Protein AF-A0A7S2UL14-F1 (afdb_monomer_lite)

Radius of gyration: 25.07 Å; chains: 1; bounding box: 81×53×45 Å

InterPro domains:
  IPR027417 P-loop containing nucleoside triphosphate hydrolase [G3DSA:3.40.50.300] (1-16)
  IPR027417 P-loop containing nucleoside triphosphate hydrolase [SSF52540] (1-112)
  IPR050168 AAA ATPase domain-containing protein [PTHR23077] (1-114)

Sequence (139 aa):
ALLRAGRLDRHIYVPYPDANGREAILNLYGPHYSIQEQDDDDMDDDMDDDMDDDVSLFHWLAHSEELTGNCSGADLKTLLNEASLLAVRDPHETAIQKYHLQQAAHHIQSMKQKQHHQPSNNHNQRTPFFPYPNHLPCS

Structure (mmCIF, N/CA/C/O backbone):
data_AF-A0A7S2UL14-F1
#
_entry.id   AF-A0A7S2UL14-F1
#
loop_
_atom_site.group_PDB
_atom_site.id
_atom_site.type_symbol
_atom_site.label_atom_id
_atom_site.label_alt_id
_atom_site.label_comp_id
_atom_site.label_asym_id
_atom_site.label_entity_id
_atom_site.label_seq_id
_atom_site.pdbx_PDB_ins_code
_atom_site.Cartn_x
_atom_site.Cartn_y
_atom_site.Cartn_z
_atom_site.occupancy
_atom_site.B_iso_or_equiv
_atom_site.auth_seq_id
_atom_site.auth_comp_id
_atom_site.auth_asym_id
_atom_site.auth_atom_id
_atom_site.pdbx_PDB_model_num
ATOM 1 N N . ALA A 1 1 ? 24.422 -21.439 -16.028 1.00 70.38 1 ALA A N 1
ATOM 2 C CA . ALA A 1 1 ? 23.836 -22.145 -17.194 1.00 70.38 1 ALA A CA 1
ATOM 3 C C . ALA A 1 1 ? 22.411 -21.687 -17.572 1.00 70.38 1 ALA A C 1
ATOM 5 O O . ALA A 1 1 ? 21.889 -22.188 -18.560 1.00 70.38 1 ALA A O 1
ATOM 6 N N . LEU A 1 2 ? 21.780 -20.748 -16.843 1.00 66.31 2 LEU A N 1
ATOM 7 C CA . LEU A 1 2 ? 20.409 -20.280 -17.123 1.00 66.31 2 LEU A CA 1
ATOM 8 C C . LEU A 1 2 ? 20.334 -19.177 -18.198 1.00 66.31 2 LEU A C 1
ATOM 10 O O . LEU A 1 2 ? 19.408 -19.178 -18.996 1.00 66.31 2 LEU A O 1
ATOM 14 N N . LEU A 1 3 ? 21.350 -18.310 -18.277 1.00 71.75 3 LEU A N 1
ATOM 15 C CA . LEU A 1 3 ? 21.436 -17.179 -19.219 1.00 71.75 3 LEU A CA 1
ATOM 16 C C . LEU A 1 3 ? 22.039 -17.534 -20.591 1.00 71.75 3 LEU A C 1
ATOM 18 O O . LEU A 1 3 ? 22.529 -16.670 -21.311 1.00 71.75 3 LEU A O 1
ATOM 22 N N . ARG A 1 4 ? 22.092 -18.822 -20.944 1.00 77.88 4 ARG A N 1
ATOM 23 C CA . ARG A 1 4 ? 22.539 -19.229 -22.282 1.00 77.88 4 ARG A CA 1
ATOM 24 C C . ARG A 1 4 ? 21.375 -19.038 -23.257 1.00 77.88 4 ARG A C 1
ATOM 26 O O . ARG A 1 4 ? 20.234 -19.322 -22.894 1.00 77.88 4 ARG A O 1
ATOM 33 N N . ALA A 1 5 ? 21.681 -18.613 -24.483 1.00 70.19 5 ALA A N 1
ATOM 34 C CA . ALA A 1 5 ? 20.703 -18.495 -25.561 1.00 70.19 5 ALA A CA 1
ATOM 35 C C . ALA A 1 5 ? 19.830 -19.764 -25.658 1.00 70.19 5 ALA A C 1
ATOM 37 O O . ALA A 1 5 ? 20.359 -20.882 -25.655 1.00 70.19 5 ALA A O 1
ATOM 38 N N . GLY A 1 6 ? 18.504 -19.583 -25.686 1.00 78.38 6 GLY A N 1
ATOM 39 C CA . GLY A 1 6 ? 17.512 -20.663 -25.775 1.00 78.38 6 GLY A CA 1
ATOM 40 C C . GLY A 1 6 ? 16.840 -21.112 -24.465 1.00 78.38 6 GLY A C 1
ATOM 41 O O . GLY A 1 6 ? 16.081 -22.076 -24.506 1.00 78.38 6 GLY A O 1
ATOM 42 N N . ARG A 1 7 ? 17.090 -20.469 -23.308 1.00 80.69 7 ARG A N 1
ATOM 43 C CA . ARG A 1 7 ? 16.382 -20.776 -22.036 1.00 80.69 7 ARG A CA 1
ATOM 44 C C . ARG A 1 7 ? 15.723 -19.563 -21.373 1.00 80.69 7 ARG A C 1
ATOM 46 O O . ARG A 1 7 ? 14.530 -19.603 -21.108 1.00 80.69 7 ARG A O 1
ATOM 53 N N . LEU A 1 8 ? 16.478 -18.495 -21.118 1.00 76.00 8 LEU A N 1
ATOM 54 C CA . LEU A 1 8 ? 15.965 -17.211 -20.622 1.00 76.00 8 LEU A CA 1
ATOM 55 C C . LEU A 1 8 ? 16.318 -16.138 -21.650 1.00 76.00 8 LEU A C 1
ATOM 57 O O . LEU A 1 8 ? 17.365 -15.508 -21.572 1.00 76.00 8 LEU A O 1
ATOM 61 N N . ASP A 1 9 ? 15.478 -16.024 -22.675 1.00 76.94 9 ASP A N 1
ATOM 62 C CA . ASP A 1 9 ? 15.754 -15.206 -23.863 1.00 76.94 9 ASP A CA 1
ATOM 63 C C . ASP A 1 9 ? 15.429 -13.714 -23.661 1.00 76.94 9 ASP A C 1
ATOM 65 O O . ASP A 1 9 ? 15.972 -12.852 -24.344 1.00 76.94 9 ASP A O 1
ATOM 69 N N . ARG A 1 10 ? 14.558 -13.383 -22.695 1.00 83.88 10 ARG A N 1
ATOM 70 C CA . ARG A 1 10 ? 14.150 -12.002 -22.401 1.00 83.88 10 ARG A CA 1
ATOM 71 C C . ARG A 1 10 ? 14.381 -11.661 -20.939 1.00 83.88 10 ARG A C 1
ATOM 73 O O . ARG A 1 10 ? 13.927 -12.374 -20.048 1.00 83.88 10 ARG A O 1
ATOM 80 N N . HIS A 1 11 ? 15.032 -10.527 -20.712 1.00 82.00 11 HIS A N 1
ATOM 81 C CA . HIS A 1 11 ? 15.116 -9.895 -19.403 1.00 82.00 11 HIS A CA 1
ATOM 82 C C . HIS A 1 11 ? 14.164 -8.708 -19.380 1.00 82.00 11 HIS A C 1
ATOM 84 O O . HIS A 1 11 ? 14.342 -7.754 -20.133 1.00 82.00 11 HIS A O 1
ATOM 90 N N . ILE A 1 12 ? 13.146 -8.788 -18.529 1.00 89.00 12 ILE A N 1
ATOM 91 C CA . ILE A 1 12 ? 12.209 -7.694 -18.290 1.00 89.00 12 ILE A CA 1
ATOM 92 C C . ILE A 1 12 ? 12.432 -7.251 -16.851 1.00 89.00 12 ILE A C 1
ATOM 94 O O . ILE A 1 12 ? 12.218 -8.024 -15.919 1.00 89.00 12 ILE A O 1
ATOM 98 N N . TYR A 1 13 ? 12.921 -6.026 -16.687 1.00 91.44 13 TYR A N 1
ATOM 99 C CA . TYR A 1 13 ? 13.054 -5.402 -15.380 1.00 91.44 13 TYR A CA 1
ATOM 100 C C . TYR A 1 13 ? 11.736 -4.725 -15.007 1.00 91.44 13 TYR A C 1
ATOM 102 O O . TYR A 1 13 ? 11.161 -4.005 -15.822 1.00 91.44 13 TYR A O 1
ATOM 110 N N . VAL A 1 14 ? 11.275 -4.956 -13.780 1.00 91.50 14 VAL A N 1
ATOM 111 C CA . VAL A 1 14 ? 10.092 -4.302 -13.216 1.00 91.50 14 VAL A CA 1
ATOM 112 C C . VAL A 1 14 ? 10.572 -3.427 -12.055 1.00 91.50 14 VAL A C 1
ATOM 114 O O . VAL A 1 14 ? 11.070 -3.979 -11.070 1.00 91.50 14 VAL A O 1
ATOM 117 N N . PRO A 1 15 ? 10.504 -2.089 -12.180 1.00 92.19 15 PRO A N 1
ATOM 118 C CA . PRO A 1 15 ? 10.903 -1.183 -11.109 1.00 92.19 15 PRO A CA 1
ATOM 119 C C . PRO A 1 15 ? 9.884 -1.188 -9.960 1.00 92.19 15 PRO A C 1
ATOM 121 O O . PRO A 1 15 ? 8.807 -1.780 -10.054 1.00 92.19 15 PRO A O 1
ATOM 124 N N . TYR A 1 16 ? 10.224 -0.495 -8.873 1.00 92.88 16 TYR A N 1
ATOM 125 C CA . TYR A 1 16 ? 9.238 -0.125 -7.859 1.00 92.88 16 TYR A CA 1
ATOM 126 C C . TYR A 1 16 ? 8.152 0.779 -8.465 1.00 92.88 16 TYR A C 1
ATOM 128 O O . TYR A 1 16 ? 8.447 1.532 -9.396 1.00 92.88 16 TYR A O 1
ATOM 136 N N . PRO A 1 17 ? 6.910 0.703 -7.957 1.00 94.19 17 PRO A N 1
ATOM 137 C CA . PRO A 1 17 ? 5.824 1.542 -8.441 1.00 94.19 17 PRO A CA 1
ATOM 138 C C . PRO A 1 17 ? 6.068 3.023 -8.113 1.00 94.19 17 PRO A C 1
ATOM 140 O O . PRO A 1 17 ? 6.509 3.372 -7.014 1.00 94.19 17 PRO A O 1
ATOM 143 N N . ASP A 1 18 ? 5.737 3.886 -9.068 1.00 94.31 18 ASP A N 1
ATOM 144 C CA . ASP A 1 18 ? 5.594 5.332 -8.882 1.00 94.31 18 ASP A CA 1
ATOM 145 C C . ASP A 1 18 ? 4.333 5.662 -8.060 1.00 94.31 18 ASP A C 1
ATOM 147 O O . ASP A 1 18 ? 3.568 4.765 -7.713 1.00 94.31 18 ASP A O 1
ATOM 151 N N . ALA A 1 19 ? 4.107 6.936 -7.714 1.00 92.69 19 ALA A N 1
ATOM 152 C CA . ALA A 1 19 ? 2.936 7.341 -6.924 1.00 92.69 19 ALA A CA 1
ATOM 153 C C . ALA A 1 19 ? 1.618 6.869 -7.568 1.00 92.69 19 ALA A C 1
ATOM 155 O O . ALA A 1 19 ? 0.830 6.182 -6.923 1.00 92.69 19 ALA A O 1
ATOM 156 N N . ASN A 1 20 ? 1.453 7.103 -8.872 1.00 92.25 20 ASN A N 1
ATOM 157 C CA . ASN A 1 20 ? 0.275 6.665 -9.626 1.00 92.25 20 ASN A CA 1
ATOM 158 C C . ASN A 1 20 ? 0.146 5.134 -9.673 1.00 92.25 20 ASN A C 1
ATOM 160 O O . ASN A 1 20 ? -0.950 4.587 -9.565 1.00 92.25 20 ASN A O 1
ATOM 164 N N . GLY A 1 21 ? 1.258 4.411 -9.806 1.00 93.50 21 GLY A N 1
ATOM 165 C CA . GLY A 1 21 ? 1.285 2.954 -9.764 1.00 93.50 21 GLY A CA 1
ATOM 166 C C . GLY A 1 21 ? 0.927 2.407 -8.386 1.00 93.50 21 GLY A C 1
ATOM 167 O O . GLY A 1 21 ? 0.228 1.398 -8.299 1.00 93.50 21 GLY A O 1
ATOM 168 N N . ARG A 1 22 ? 1.349 3.073 -7.304 1.00 94.88 22 ARG A N 1
ATOM 169 C CA . ARG A 1 22 ? 0.927 2.730 -5.938 1.00 94.88 22 ARG A CA 1
ATOM 1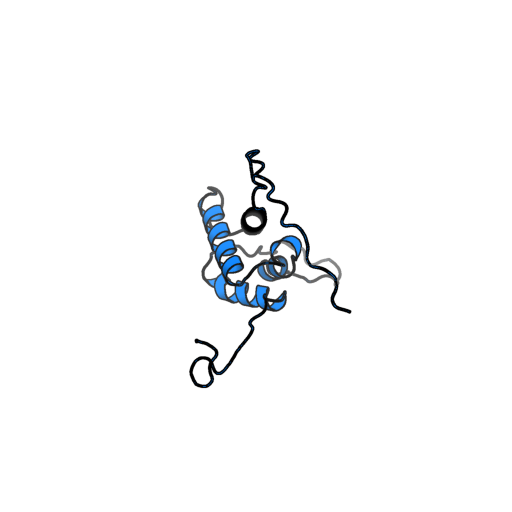70 C C . ARG A 1 22 ? -0.572 2.941 -5.772 1.00 94.88 22 ARG A C 1
ATOM 172 O O . ARG A 1 22 ? -1.235 2.041 -5.265 1.00 94.88 22 ARG A O 1
ATOM 179 N N . GLU A 1 23 ? -1.101 4.061 -6.253 1.00 92.88 23 GLU A N 1
ATOM 180 C CA . GLU A 1 23 ? -2.537 4.352 -6.235 1.00 92.88 23 GLU A CA 1
ATOM 181 C C . GLU A 1 23 ? -3.332 3.292 -7.008 1.00 92.88 23 GLU A C 1
ATOM 183 O O . GLU A 1 23 ? -4.267 2.705 -6.471 1.00 92.88 23 GLU A O 1
ATOM 188 N N . ALA A 1 24 ? -2.905 2.943 -8.224 1.00 92.44 24 ALA A N 1
ATOM 189 C CA . ALA A 1 24 ? -3.548 1.902 -9.025 1.00 92.44 24 ALA A CA 1
ATOM 190 C C . ALA A 1 24 ? -3.544 0.530 -8.326 1.00 92.44 24 ALA A C 1
ATOM 192 O O . ALA A 1 24 ? -4.521 -0.217 -8.404 1.00 92.44 24 ALA A O 1
ATOM 193 N N . ILE A 1 25 ? -2.459 0.190 -7.620 1.00 92.81 25 ILE A N 1
ATOM 194 C CA . ILE A 1 25 ? -2.375 -1.042 -6.826 1.00 92.81 25 ILE A CA 1
ATOM 195 C C . ILE A 1 25 ? -3.332 -0.987 -5.629 1.00 92.81 25 ILE A C 1
ATOM 197 O O . ILE A 1 25 ? -4.001 -1.980 -5.343 1.00 92.81 25 ILE A O 1
ATOM 201 N N . LEU A 1 26 ? -3.407 0.147 -4.932 1.00 91.75 26 LEU A N 1
ATOM 202 C CA . LEU A 1 26 ? -4.317 0.330 -3.803 1.00 91.75 26 LEU A CA 1
ATOM 203 C C . LEU A 1 26 ? -5.777 0.256 -4.259 1.00 91.75 26 LEU A C 1
ATOM 205 O O . LEU A 1 26 ? -6.530 -0.519 -3.682 1.00 91.75 26 LEU A O 1
ATOM 209 N N . ASN A 1 27 ? -6.139 0.924 -5.354 1.00 90.94 27 ASN A N 1
ATOM 210 C CA . ASN A 1 27 ? -7.475 0.864 -5.956 1.00 90.94 27 ASN A CA 1
ATOM 211 C C . ASN A 1 27 ? -7.846 -0.548 -6.435 1.00 90.94 27 ASN A C 1
ATOM 213 O O . ASN A 1 27 ? -9.007 -0.941 -6.364 1.00 90.94 27 ASN A O 1
ATOM 217 N N . LEU A 1 28 ? -6.873 -1.347 -6.886 1.00 91.94 28 LEU A N 1
ATOM 218 C CA . LEU A 1 28 ? -7.104 -2.749 -7.246 1.00 91.94 28 LEU A CA 1
ATOM 219 C C . LEU A 1 28 ? -7.453 -3.614 -6.025 1.00 91.94 28 LEU A C 1
ATOM 221 O O . LEU A 1 28 ? -8.280 -4.520 -6.128 1.00 91.94 28 LEU A O 1
ATOM 225 N N . TYR A 1 29 ? -6.802 -3.376 -4.884 1.00 90.00 29 TYR A N 1
ATOM 226 C CA . TYR A 1 29 ? -7.015 -4.163 -3.666 1.00 90.00 29 TYR A CA 1
ATOM 227 C C . TYR A 1 29 ? -8.110 -3.604 -2.754 1.00 90.00 29 TYR A C 1
ATOM 229 O O . TYR A 1 29 ? -8.687 -4.370 -1.986 1.00 90.00 29 TYR A O 1
ATOM 237 N N . GLY A 1 30 ? -8.402 -2.309 -2.843 1.00 85.56 30 GLY A N 1
ATOM 238 C CA . GLY A 1 30 ? -9.347 -1.583 -2.001 1.00 85.56 30 GLY A CA 1
ATOM 239 C C . GLY A 1 30 ? -10.730 -2.222 -1.883 1.00 85.56 30 GLY A C 1
ATOM 240 O O . GLY A 1 30 ? -11.180 -2.400 -0.754 1.00 85.56 30 GLY A O 1
ATOM 241 N N . PRO A 1 31 ? -11.359 -2.696 -2.980 1.00 87.12 31 PRO A N 1
ATOM 242 C CA . PRO A 1 31 ? -12.679 -3.330 -2.934 1.00 87.12 31 PRO A CA 1
ATOM 243 C C . PRO A 1 31 ? -12.780 -4.583 -2.051 1.00 87.12 31 PRO A C 1
ATOM 245 O O . PRO A 1 31 ? -13.882 -5.042 -1.761 1.00 87.12 31 PRO A O 1
ATOM 248 N N . HIS A 1 32 ? -11.654 -5.176 -1.639 1.00 85.56 32 HIS A N 1
ATOM 249 C CA . HIS A 1 32 ? -11.650 -6.316 -0.720 1.00 85.56 32 HIS A CA 1
ATOM 250 C C . HIS A 1 32 ? -11.817 -5.926 0.754 1.00 85.56 32 HIS A C 1
ATOM 252 O O . HIS A 1 32 ? -11.985 -6.819 1.587 1.00 85.56 32 HIS A O 1
ATOM 258 N N . TYR A 1 33 ? -11.764 -4.636 1.084 1.00 86.19 33 TYR A N 1
ATOM 259 C CA . TYR A 1 33 ? -11.774 -4.145 2.456 1.00 86.19 33 TYR A CA 1
ATOM 260 C C . TYR A 1 33 ? -12.946 -3.189 2.692 1.00 86.19 33 TYR A C 1
ATOM 262 O O . TYR A 1 33 ? -13.315 -2.416 1.813 1.00 86.19 33 TYR A O 1
ATOM 270 N N . SER A 1 34 ? -13.522 -3.223 3.896 1.00 82.19 34 SER A N 1
ATOM 271 C CA . SER A 1 34 ? -14.489 -2.222 4.349 1.00 82.19 34 SER A CA 1
ATOM 272 C C . SER A 1 34 ? -13.737 -0.960 4.757 1.00 82.19 34 SER A C 1
ATOM 274 O O . SER A 1 34 ? -13.173 -0.905 5.845 1.00 82.19 34 SER A O 1
ATOM 276 N N 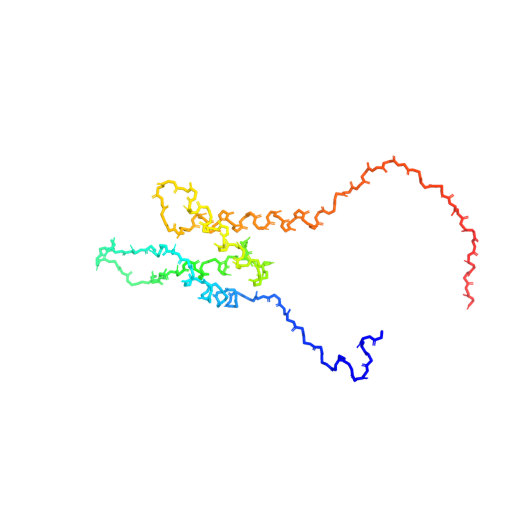. ILE A 1 35 ? -13.679 0.038 3.881 1.00 81.31 35 ILE A N 1
ATOM 277 C CA . ILE A 1 35 ? -13.039 1.330 4.155 1.00 81.31 35 ILE A CA 1
ATOM 278 C C . ILE A 1 35 ? -14.145 2.354 4.370 1.00 81.31 35 ILE A C 1
ATOM 280 O O . ILE A 1 35 ? -15.103 2.387 3.602 1.00 81.31 35 ILE A O 1
ATOM 284 N N . GLN A 1 36 ? -14.034 3.135 5.442 1.00 76.00 36 GLN A N 1
ATOM 285 C CA . GLN A 1 36 ? -14.892 4.296 5.638 1.00 76.00 36 GLN A CA 1
ATOM 286 C C . GLN A 1 36 ? -14.268 5.444 4.852 1.00 76.00 36 GLN A C 1
ATOM 288 O O . GLN A 1 36 ? -13.226 5.973 5.238 1.00 76.00 36 GLN A O 1
ATOM 293 N N . GLU A 1 37 ? -14.869 5.757 3.707 1.00 68.06 37 GLU A N 1
ATOM 294 C CA . GLU A 1 37 ? -14.669 7.059 3.084 1.00 68.06 37 GLU A CA 1
ATOM 295 C C . GLU A 1 37 ? -15.347 8.072 4.007 1.00 68.06 37 GLU A C 1
ATOM 297 O O . GLU A 1 37 ? -16.407 7.806 4.576 1.00 68.06 37 GLU A O 1
ATOM 302 N N . GLN A 1 38 ? -14.624 9.139 4.320 1.00 60.75 38 GLN A N 1
ATOM 303 C CA . GLN A 1 38 ? -15.104 10.151 5.237 1.00 60.75 38 GLN A CA 1
ATOM 304 C C . GLN A 1 38 ? -16.157 10.933 4.450 1.00 60.75 38 GLN A C 1
ATOM 306 O O . GLN A 1 38 ? -15.798 11.728 3.595 1.00 60.75 38 GLN A O 1
ATOM 311 N N . ASP A 1 39 ? -17.434 10.586 4.634 1.00 53.41 39 ASP A N 1
ATOM 312 C CA . ASP A 1 39 ? -18.548 11.293 4.006 1.00 53.41 39 ASP A CA 1
ATOM 313 C C . ASP A 1 39 ? -18.559 12.717 4.586 1.00 53.41 39 ASP A C 1
ATOM 315 O O . ASP A 1 39 ? -18.981 12.929 5.726 1.00 53.41 39 ASP A O 1
ATOM 319 N N . ASP A 1 40 ? -18.042 13.686 3.830 1.00 54.44 40 ASP A N 1
ATOM 320 C CA . ASP A 1 40 ? -18.037 15.114 4.167 1.00 54.44 40 ASP A CA 1
ATOM 321 C C . ASP A 1 40 ? -19.448 15.731 3.986 1.00 54.44 40 ASP A C 1
ATOM 323 O O . ASP A 1 40 ? -19.619 16.818 3.442 1.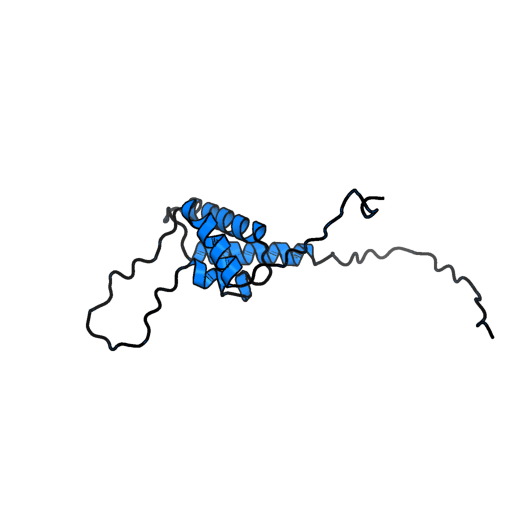00 54.44 40 ASP A O 1
ATOM 327 N N . ASP A 1 41 ? -20.487 15.036 4.467 1.00 53.75 41 ASP A N 1
ATOM 328 C CA . ASP A 1 41 ? -21.910 15.405 4.345 1.00 53.75 41 ASP A CA 1
ATOM 329 C C . ASP A 1 41 ? -22.328 16.600 5.246 1.00 53.75 41 ASP A C 1
ATOM 331 O O . ASP A 1 41 ? -23.508 16.948 5.304 1.00 53.75 41 ASP A O 1
ATOM 335 N N . ASP A 1 42 ? -21.384 17.259 5.931 1.00 56.16 42 ASP A N 1
ATOM 336 C CA . ASP A 1 42 ? -21.624 18.379 6.861 1.00 56.16 42 ASP A CA 1
ATOM 337 C C . ASP A 1 42 ? -20.920 19.688 6.417 1.00 56.16 42 ASP A C 1
ATOM 339 O O . ASP A 1 42 ? -20.301 20.375 7.236 1.00 56.16 42 ASP A O 1
ATOM 343 N N . MET A 1 43 ? -20.987 20.061 5.133 1.00 56.66 43 MET A N 1
ATOM 344 C CA . MET A 1 43 ? -20.495 21.369 4.662 1.00 56.66 43 MET A CA 1
ATOM 345 C C . MET A 1 43 ? -21.652 22.310 4.290 1.00 56.66 43 MET A C 1
ATOM 347 O O . MET A 1 43 ? -22.420 22.054 3.367 1.00 56.66 43 MET A O 1
ATOM 351 N N . ASP A 1 44 ? -21.771 23.410 5.041 1.00 57.28 44 ASP A N 1
ATOM 352 C CA . ASP A 1 44 ? -22.690 24.525 4.791 1.00 57.28 44 ASP A CA 1
ATOM 353 C C . ASP A 1 44 ? -22.379 25.213 3.434 1.00 57.28 44 ASP A C 1
ATOM 355 O O . ASP A 1 44 ? -21.243 25.609 3.181 1.00 57.28 44 ASP A O 1
ATOM 359 N N . ASP A 1 45 ? -23.410 25.408 2.601 1.00 58.84 45 ASP A N 1
ATOM 360 C CA . ASP A 1 45 ? -23.421 25.889 1.194 1.00 58.84 45 ASP A CA 1
ATOM 361 C C . ASP A 1 45 ? -22.846 27.314 0.906 1.00 58.84 45 ASP A C 1
ATOM 363 O O . ASP A 1 45 ? -23.038 27.839 -0.191 1.00 58.84 45 ASP A O 1
ATOM 367 N N . ASP A 1 46 ? -22.145 27.979 1.836 1.00 62.72 46 ASP A N 1
ATOM 368 C CA . ASP A 1 46 ? -21.837 29.427 1.749 1.00 62.72 46 ASP A CA 1
ATOM 369 C C . ASP A 1 46 ? -20.337 29.797 1.925 1.00 62.72 46 ASP A C 1
ATOM 371 O O . ASP A 1 46 ? -20.007 30.732 2.664 1.00 62.72 46 ASP A O 1
ATOM 375 N N . MET A 1 47 ? -19.397 29.112 1.258 1.00 62.22 47 MET A N 1
ATOM 376 C CA . MET A 1 47 ? -17.979 29.532 1.209 1.00 62.22 47 MET A CA 1
ATOM 377 C C . MET A 1 47 ? -17.376 29.428 -0.199 1.00 62.22 47 MET A C 1
ATOM 379 O O . MET A 1 47 ? -17.589 28.459 -0.917 1.00 62.22 47 MET A O 1
ATOM 383 N N . ASP A 1 48 ? -16.629 30.468 -0.569 1.00 56.84 48 ASP A N 1
ATOM 384 C CA . ASP A 1 48 ? -16.051 30.714 -1.889 1.00 56.84 48 ASP A CA 1
ATOM 385 C C . ASP A 1 48 ? -15.159 29.565 -2.426 1.00 56.84 48 ASP A C 1
ATOM 387 O O . ASP A 1 48 ? -14.248 29.081 -1.755 1.00 56.84 48 ASP A O 1
ATOM 391 N N . ASP A 1 49 ? -15.442 29.211 -3.681 1.00 62.72 49 ASP A N 1
ATOM 392 C CA . ASP A 1 49 ? -14.690 28.451 -4.694 1.00 62.72 49 ASP A CA 1
ATOM 393 C C . ASP A 1 49 ? -13.159 28.670 -4.601 1.00 62.72 49 ASP A C 1
ATOM 395 O O . ASP A 1 49 ? -12.720 29.790 -4.861 1.00 62.72 49 ASP A O 1
ATOM 399 N N . ASP A 1 50 ? -12.368 27.653 -4.189 1.00 62.06 50 ASP A N 1
ATOM 400 C CA . ASP A 1 50 ? -10.952 27.443 -4.611 1.00 62.06 50 ASP A CA 1
ATOM 401 C C . ASP A 1 50 ? -10.151 26.315 -3.889 1.00 62.06 50 ASP A C 1
ATOM 403 O O . ASP A 1 50 ? -8.926 26.281 -4.015 1.00 62.06 50 ASP A O 1
ATOM 407 N N . MET A 1 51 ? -10.754 25.348 -3.179 1.00 53.16 51 MET A N 1
ATOM 408 C CA . MET A 1 51 ? -10.089 24.050 -2.905 1.00 53.16 51 MET A CA 1
ATOM 409 C C . MET A 1 51 ? -11.107 22.918 -2.719 1.00 53.16 51 MET A C 1
ATOM 411 O O . MET A 1 51 ? -11.353 22.464 -1.604 1.00 53.16 51 MET A O 1
ATOM 415 N N . ASP A 1 52 ? -11.655 22.443 -3.836 1.00 59.00 52 ASP A N 1
ATOM 416 C CA . ASP A 1 52 ? -12.044 21.038 -3.948 1.00 59.00 52 ASP A CA 1
ATOM 417 C C . ASP A 1 52 ? -10.771 20.210 -3.805 1.00 59.00 52 ASP A C 1
ATOM 419 O O . ASP A 1 52 ? -9.846 20.391 -4.593 1.00 59.00 52 ASP A O 1
ATOM 423 N N . ASP A 1 53 ? -10.712 19.315 -2.830 1.00 51.69 53 ASP A N 1
ATOM 424 C CA . ASP A 1 53 ? -9.969 18.074 -2.999 1.00 51.69 53 ASP A CA 1
ATOM 425 C C . ASP A 1 53 ? -10.427 17.114 -1.898 1.00 51.69 53 ASP A C 1
ATOM 427 O O . ASP A 1 53 ? -9.771 16.928 -0.868 1.00 51.69 53 ASP A O 1
ATOM 431 N N . ASP A 1 54 ? -11.568 16.472 -2.151 1.00 53.31 54 ASP A N 1
ATOM 432 C CA . ASP A 1 54 ? -11.918 15.177 -1.571 1.00 53.31 54 ASP A CA 1
ATOM 433 C C . ASP A 1 54 ? -10.825 14.176 -1.976 1.00 53.31 54 ASP A C 1
ATOM 435 O O . ASP A 1 54 ? -10.933 13.395 -2.930 1.00 53.31 54 ASP A O 1
ATOM 439 N N . VAL A 1 55 ? -9.678 14.249 -1.299 1.00 61.78 55 VAL A N 1
ATOM 440 C CA . VAL A 1 55 ? -8.539 13.393 -1.591 1.00 61.78 55 VAL A CA 1
ATOM 441 C C . VAL A 1 55 ? -8.869 12.006 -1.071 1.00 61.78 55 VAL A C 1
ATOM 443 O O . VAL A 1 55 ? -8.753 11.733 0.127 1.00 61.78 55 VAL A O 1
ATOM 446 N N . SER A 1 56 ? -9.205 11.101 -1.991 1.00 79.12 56 SER A N 1
ATOM 447 C CA . SER A 1 56 ? -9.347 9.674 -1.696 1.00 79.12 56 SER A CA 1
ATOM 448 C C . SER A 1 56 ? -8.200 9.188 -0.797 1.00 79.12 56 SER A C 1
ATOM 450 O O . SER A 1 56 ? -7.021 9.465 -1.049 1.00 79.12 56 SER A O 1
ATOM 452 N N . LEU A 1 57 ? -8.523 8.417 0.248 1.00 83.62 57 LEU A N 1
ATOM 453 C CA . LEU A 1 57 ? -7.542 7.884 1.206 1.00 83.62 57 LEU A CA 1
ATOM 454 C C . LEU A 1 57 ? -6.373 7.164 0.512 1.00 83.62 57 LEU A C 1
ATOM 456 O O . LEU A 1 57 ? -5.231 7.219 0.979 1.00 83.62 57 LEU A O 1
ATOM 460 N N . PHE A 1 58 ? -6.640 6.513 -0.623 1.00 88.06 58 PHE A N 1
ATOM 461 C CA . PHE A 1 58 ? -5.616 5.850 -1.425 1.00 88.06 58 PHE A CA 1
ATOM 462 C C . PHE A 1 58 ? -4.709 6.816 -2.169 1.00 88.06 58 PHE A C 1
ATOM 464 O O . PHE A 1 58 ? -3.505 6.564 -2.230 1.00 88.06 58 PHE A O 1
ATOM 471 N N . HIS A 1 59 ? -5.248 7.926 -2.671 1.00 88.38 59 HIS A N 1
ATOM 472 C CA . HIS A 1 59 ? -4.449 8.981 -3.278 1.00 88.38 59 HIS A CA 1
ATOM 473 C C . HIS A 1 59 ? -3.489 9.581 -2.243 1.00 88.38 59 HIS A C 1
ATOM 475 O O . HIS A 1 59 ? -2.281 9.637 -2.488 1.00 88.38 59 HIS A O 1
ATOM 481 N N . TRP A 1 60 ? -3.986 9.915 -1.046 1.00 89.56 60 TRP A N 1
ATOM 482 C CA . TRP A 1 60 ? -3.153 10.401 0.062 1.00 89.56 60 TRP A CA 1
ATOM 483 C C . TRP A 1 60 ? -2.030 9.412 0.424 1.00 89.56 60 TRP A C 1
ATOM 485 O O . TRP A 1 60 ? -0.856 9.788 0.522 1.00 89.56 60 TRP A O 1
ATOM 495 N N . LEU A 1 61 ? -2.365 8.128 0.588 1.00 89.56 61 LEU A N 1
ATOM 496 C CA . LEU A 1 61 ? -1.396 7.097 0.964 1.00 89.56 61 LEU A CA 1
ATOM 497 C C . LEU A 1 61 ? -0.355 6.849 -0.140 1.00 89.56 61 LEU A C 1
ATOM 499 O O . LEU A 1 61 ? 0.826 6.633 0.152 1.00 89.56 61 LEU A O 1
ATOM 503 N N . ALA A 1 62 ? -0.777 6.892 -1.404 1.00 90.06 62 ALA A N 1
ATOM 504 C CA . ALA A 1 62 ? 0.091 6.708 -2.558 1.00 90.06 62 ALA A CA 1
ATOM 505 C C . ALA A 1 62 ? 1.081 7.867 -2.735 1.00 90.06 62 ALA A C 1
ATOM 507 O O . ALA A 1 62 ? 2.249 7.615 -3.038 1.00 90.06 62 ALA A O 1
ATOM 508 N N . HIS A 1 63 ? 0.656 9.109 -2.499 1.00 89.44 63 HIS A N 1
ATOM 509 C CA . HIS A 1 63 ? 1.500 10.304 -2.630 1.00 89.44 63 HIS A CA 1
ATOM 510 C C . HIS A 1 63 ? 2.408 10.544 -1.418 1.00 89.44 63 HIS A C 1
ATOM 512 O O . HIS A 1 63 ? 3.411 11.249 -1.520 1.00 89.44 63 HIS A O 1
ATOM 518 N N . SER A 1 64 ? 2.123 9.898 -0.288 1.00 88.94 64 SER A N 1
ATOM 519 C CA . SER A 1 64 ? 2.965 9.956 0.904 1.00 88.94 64 SER A CA 1
ATOM 520 C C . SER A 1 64 ? 4.262 9.159 0.711 1.00 88.94 64 SER A C 1
ATOM 522 O O . SER A 1 64 ? 4.342 7.983 1.073 1.00 88.94 64 SER A O 1
ATOM 524 N N . GLU A 1 65 ? 5.311 9.792 0.173 1.00 86.31 65 GLU A N 1
ATOM 525 C CA . GLU A 1 65 ? 6.639 9.166 0.028 1.00 86.31 65 GLU A CA 1
ATOM 526 C C . GLU A 1 65 ? 7.198 8.683 1.368 1.00 86.31 65 GLU A C 1
ATOM 528 O O . GLU A 1 65 ? 7.787 7.601 1.439 1.00 86.31 65 GLU A O 1
ATOM 533 N N . GLU A 1 66 ? 6.939 9.444 2.435 1.00 87.31 66 GLU A N 1
ATOM 534 C CA . GLU A 1 66 ? 7.321 9.081 3.797 1.00 87.31 66 GLU A CA 1
ATOM 535 C C . GLU A 1 66 ? 6.726 7.746 4.226 1.00 87.31 66 GLU A C 1
ATOM 537 O O . GLU A 1 66 ? 7.376 7.073 5.008 1.00 87.31 66 GLU A O 1
ATOM 542 N N . LEU A 1 67 ? 5.552 7.343 3.722 1.00 87.50 67 LEU A N 1
ATOM 543 C CA . LEU A 1 67 ? 4.832 6.134 4.139 1.00 87.50 67 LEU A CA 1
ATOM 544 C C . LEU A 1 67 ? 4.973 4.983 3.134 1.00 87.50 67 LEU A C 1
ATOM 546 O O . LEU A 1 67 ? 5.156 3.830 3.531 1.00 87.50 67 LEU A O 1
ATOM 550 N N . THR A 1 68 ? 4.929 5.272 1.833 1.00 90.50 68 THR A N 1
ATOM 551 C CA . THR A 1 68 ? 4.867 4.234 0.789 1.00 90.50 68 THR A CA 1
ATOM 552 C C . THR A 1 68 ? 5.938 4.346 -0.294 1.00 90.50 68 THR A C 1
ATOM 554 O O . THR A 1 68 ? 5.987 3.487 -1.176 1.00 90.50 68 THR A O 1
ATOM 557 N N . GLY A 1 69 ? 6.852 5.322 -0.219 1.00 88.44 69 GLY A N 1
ATOM 558 C CA . GLY A 1 69 ? 7.836 5.591 -1.278 1.00 88.44 69 GLY A CA 1
ATOM 559 C C . GLY A 1 69 ? 8.707 4.387 -1.659 1.00 88.44 69 GLY A C 1
ATOM 560 O O . GLY A 1 69 ? 8.986 4.164 -2.834 1.00 88.44 69 GLY A O 1
ATOM 561 N N . ASN A 1 70 ? 9.059 3.544 -0.683 1.00 89.00 70 ASN A N 1
ATOM 562 C CA . ASN A 1 70 ? 9.907 2.368 -0.898 1.00 89.00 70 ASN A CA 1
ATOM 563 C C . ASN A 1 70 ? 9.120 1.048 -0.877 1.00 89.00 70 ASN A C 1
ATOM 565 O O . ASN A 1 70 ? 9.714 -0.013 -0.664 1.00 89.00 70 ASN A O 1
ATOM 569 N N . CYS A 1 71 ? 7.798 1.078 -1.040 1.00 90.56 71 CYS A N 1
ATOM 570 C CA . CYS A 1 71 ? 6.953 -0.114 -0.983 1.00 90.56 71 CYS A CA 1
ATOM 571 C C . CYS A 1 71 ? 6.861 -0.813 -2.345 1.00 90.56 71 CYS A C 1
ATOM 573 O O . CYS A 1 71 ? 6.642 -0.195 -3.384 1.00 90.56 71 CYS A O 1
ATOM 575 N N . SER A 1 72 ? 7.008 -2.138 -2.339 1.00 93.44 72 SER A N 1
ATOM 576 C CA . SER A 1 72 ? 6.625 -2.978 -3.477 1.00 93.44 72 SER A CA 1
ATOM 577 C C . SER A 1 72 ? 5.104 -3.169 -3.520 1.00 93.44 72 SER A C 1
ATOM 579 O O . SER A 1 72 ? 4.414 -2.953 -2.525 1.00 93.44 72 SER A O 1
ATOM 581 N N . GLY A 1 73 ? 4.562 -3.661 -4.638 1.00 91.94 73 GLY A N 1
ATOM 582 C CA . GLY A 1 73 ? 3.132 -3.994 -4.712 1.00 91.94 73 GLY A CA 1
ATOM 583 C C . GLY A 1 73 ? 2.686 -5.052 -3.689 1.00 91.94 73 GLY A C 1
ATOM 584 O O . GLY A 1 73 ? 1.543 -5.030 -3.237 1.00 91.94 73 GLY A O 1
ATOM 585 N N . ALA A 1 74 ? 3.589 -5.946 -3.271 1.00 93.25 74 ALA A N 1
ATOM 586 C CA . ALA A 1 74 ? 3.322 -6.897 -2.191 1.00 93.25 74 ALA A CA 1
ATOM 587 C C . ALA A 1 74 ? 3.278 -6.212 -0.814 1.00 93.25 74 ALA A C 1
ATOM 589 O O . ALA A 1 74 ? 2.442 -6.566 0.017 1.00 93.25 74 ALA A O 1
ATOM 590 N N . ASP A 1 75 ? 4.131 -5.207 -0.594 1.00 94.06 75 ASP A N 1
ATOM 591 C CA . ASP A 1 75 ? 4.138 -4.419 0.643 1.00 94.06 75 ASP A CA 1
ATOM 592 C C . ASP A 1 75 ? 2.822 -3.637 0.786 1.00 94.06 75 ASP A C 1
ATOM 594 O O . ASP A 1 75 ? 2.219 -3.666 1.852 1.00 94.06 75 ASP A O 1
ATOM 598 N N . LEU A 1 76 ? 2.319 -3.021 -0.295 1.00 94.00 76 LEU A N 1
ATOM 599 C CA . LEU A 1 76 ? 1.034 -2.298 -0.293 1.00 94.00 76 LEU A CA 1
ATOM 600 C C . LEU A 1 76 ? -0.151 -3.208 0.054 1.00 94.00 76 LEU A C 1
ATOM 602 O O . LEU A 1 76 ? -1.011 -2.848 0.854 1.00 94.00 76 LEU A O 1
ATOM 606 N N . LYS A 1 77 ? -0.177 -4.426 -0.500 1.00 93.50 77 LYS A N 1
ATOM 607 C CA . LYS A 1 77 ? -1.185 -5.429 -0.135 1.00 93.50 77 LYS A CA 1
ATOM 608 C C . LYS A 1 77 ? -1.081 -5.831 1.339 1.00 93.50 77 LYS A C 1
ATOM 610 O O . LYS A 1 77 ? -2.096 -6.050 1.993 1.00 93.50 77 LYS A O 1
ATOM 615 N N . THR A 1 78 ? 0.143 -5.966 1.846 1.00 95.12 78 THR A N 1
ATOM 616 C CA . THR A 1 78 ? 0.395 -6.348 3.242 1.00 95.12 78 THR A CA 1
ATOM 617 C C . THR A 1 78 ? -0.043 -5.238 4.194 1.00 95.12 78 THR A C 1
ATOM 619 O O . THR A 1 78 ? -0.707 -5.531 5.180 1.00 95.12 78 THR A O 1
ATOM 622 N N . LEU A 1 79 ? 0.220 -3.978 3.843 1.00 94.94 79 LEU A N 1
ATOM 623 C CA . LEU A 1 79 ? -0.263 -2.796 4.558 1.00 94.94 79 LEU A CA 1
ATOM 624 C C . LEU A 1 79 ? -1.790 -2.807 4.694 1.00 94.94 79 LEU A C 1
ATOM 626 O O . LEU A 1 79 ? -2.294 -2.644 5.801 1.00 94.94 79 LEU A O 1
ATOM 630 N N . LEU A 1 80 ? -2.531 -3.058 3.607 1.00 93.56 80 LEU A N 1
ATOM 631 C CA . LEU A 1 80 ? -3.998 -3.141 3.665 1.00 93.56 80 LEU A CA 1
ATOM 632 C C . LEU A 1 80 ? -4.487 -4.298 4.551 1.00 93.56 80 LEU A C 1
ATOM 634 O O . LEU A 1 80 ? -5.415 -4.120 5.339 1.00 93.56 80 LEU A O 1
ATOM 638 N N . ASN A 1 81 ? -3.831 -5.462 4.482 1.00 94.06 81 ASN A N 1
ATOM 639 C CA . ASN A 1 81 ? -4.140 -6.577 5.379 1.00 94.06 81 ASN A CA 1
ATOM 640 C C . ASN A 1 81 ? -3.916 -6.195 6.851 1.00 94.06 81 ASN A C 1
ATOM 642 O O . ASN A 1 81 ? -4.770 -6.474 7.689 1.00 94.06 81 ASN A O 1
ATOM 646 N N . GLU A 1 82 ? -2.799 -5.549 7.182 1.00 94.00 82 GLU A N 1
ATOM 647 C CA . GLU A 1 82 ? -2.519 -5.109 8.552 1.00 94.00 82 GLU A CA 1
ATOM 648 C C . GLU A 1 82 ? -3.518 -4.056 9.030 1.00 94.00 82 GLU A C 1
ATOM 650 O O . GLU A 1 82 ? -4.042 -4.183 10.135 1.00 94.00 82 GLU A O 1
ATOM 655 N N . ALA A 1 83 ? -3.856 -3.081 8.185 1.00 93.81 83 ALA A N 1
ATOM 656 C CA . ALA A 1 83 ? -4.872 -2.081 8.491 1.00 93.81 83 ALA A CA 1
ATOM 657 C C . ALA A 1 83 ? -6.237 -2.730 8.778 1.00 93.81 83 ALA A C 1
ATOM 659 O O . ALA A 1 83 ? -6.912 -2.345 9.729 1.00 93.81 83 ALA A O 1
ATOM 660 N N . SER A 1 84 ? -6.609 -3.774 8.029 1.00 92.56 84 SER A N 1
ATOM 661 C CA . SER A 1 84 ? -7.843 -4.527 8.290 1.00 92.56 84 SER A CA 1
ATOM 662 C C . SER A 1 84 ? -7.830 -5.254 9.639 1.00 92.56 84 SER A C 1
ATOM 664 O O . SER A 1 84 ? -8.842 -5.301 10.333 1.00 92.56 84 SER A O 1
ATOM 666 N N . LEU A 1 85 ? -6.676 -5.784 10.054 1.00 92.19 85 LEU A N 1
ATOM 667 C CA . LEU A 1 85 ? -6.530 -6.457 11.345 1.00 92.19 85 LEU A CA 1
ATOM 668 C C . LEU A 1 85 ? -6.534 -5.468 12.515 1.00 92.19 85 LEU A C 1
ATOM 670 O O . LEU A 1 85 ? -7.043 -5.805 13.584 1.00 92.19 85 LEU A O 1
ATOM 674 N N . LEU A 1 86 ? -5.978 -4.269 12.322 1.00 92.94 86 LEU A N 1
ATOM 675 C CA . LEU A 1 86 ? -6.057 -3.184 13.300 1.00 92.94 86 LEU A CA 1
ATOM 676 C C . LEU A 1 86 ? -7.506 -2.709 13.466 1.00 92.94 86 LEU A C 1
ATOM 678 O O . LEU A 1 86 ? -7.969 -2.610 14.598 1.00 92.94 86 LEU A O 1
ATOM 682 N N . ALA A 1 87 ? -8.247 -2.562 12.365 1.00 92.25 87 ALA A N 1
ATOM 683 C CA . ALA A 1 87 ? -9.668 -2.217 12.402 1.00 92.25 87 ALA A CA 1
ATOM 684 C C . ALA A 1 87 ? -10.500 -3.259 13.161 1.00 92.25 87 ALA A C 1
ATOM 686 O O . ALA A 1 87 ? -11.248 -2.911 14.063 1.00 92.25 87 ALA A O 1
ATOM 687 N N . VAL A 1 88 ? -10.306 -4.553 12.881 1.00 91.56 88 VAL A N 1
ATOM 688 C CA . VAL A 1 88 ? -11.013 -5.639 13.592 1.00 91.56 88 VAL A CA 1
ATOM 689 C C . VAL A 1 88 ? -10.664 -5.697 15.084 1.00 91.56 88 VAL A C 1
ATOM 691 O O . VAL A 1 88 ? -11.444 -6.206 15.891 1.00 91.56 88 VAL A O 1
ATOM 694 N N . ARG A 1 89 ? -9.475 -5.224 15.467 1.00 90.62 89 ARG A N 1
ATOM 695 C CA . ARG A 1 89 ? -9.031 -5.219 16.862 1.00 90.62 89 ARG A CA 1
ATOM 696 C C . ARG A 1 89 ? -9.689 -4.107 17.676 1.00 90.62 89 ARG A C 1
ATOM 698 O O . ARG A 1 89 ? -9.821 -4.270 18.893 1.00 90.62 89 ARG A O 1
ATOM 705 N N . ASP A 1 90 ? -10.077 -3.013 17.035 1.00 88.88 90 ASP A N 1
ATOM 706 C CA . ASP A 1 90 ? -10.661 -1.875 17.723 1.00 88.88 90 ASP A CA 1
ATOM 707 C C . ASP A 1 90 ? -12.159 -2.107 17.982 1.00 88.88 90 ASP A C 1
ATOM 709 O O . ASP A 1 90 ? -12.921 -2.411 17.071 1.00 88.88 90 ASP A O 1
ATOM 713 N N . PRO A 1 91 ? -12.630 -1.974 19.235 1.00 83.06 91 PRO A N 1
ATOM 714 C CA . PRO A 1 91 ? -14.016 -2.286 19.585 1.00 83.06 91 PRO A CA 1
ATOM 715 C C . PRO A 1 91 ? -15.021 -1.224 19.113 1.00 83.06 91 PRO A C 1
ATOM 717 O O . PRO A 1 91 ? -16.226 -1.427 19.248 1.00 83.06 91 PRO A O 1
ATOM 720 N N . HIS A 1 92 ? -14.537 -0.080 18.625 1.00 79.75 92 HIS A N 1
ATOM 721 C CA . HIS A 1 92 ? -15.352 1.079 18.263 1.00 79.75 92 HIS A CA 1
ATOM 722 C C . HIS A 1 92 ? -15.622 1.186 16.762 1.00 79.75 92 HIS A C 1
ATOM 724 O O . HIS A 1 92 ? -16.531 1.912 16.368 1.00 79.75 92 HIS A O 1
ATOM 730 N N . GLU A 1 93 ? -14.876 0.453 15.935 1.00 79.50 93 GLU A N 1
ATOM 731 C CA . GLU A 1 93 ? -14.892 0.618 14.487 1.00 79.50 93 GLU A CA 1
ATOM 732 C C . GLU A 1 93 ? -14.967 -0.735 13.788 1.00 79.50 93 GLU A C 1
ATOM 734 O O . GLU A 1 93 ? -14.428 -1.735 14.247 1.00 79.50 93 GLU A O 1
ATOM 739 N N . THR A 1 94 ? -15.676 -0.779 12.663 1.00 77.75 94 THR A N 1
ATOM 740 C CA . THR A 1 94 ? -15.818 -1.996 11.838 1.00 77.75 94 THR A CA 1
ATOM 741 C C . THR A 1 94 ? -15.254 -1.811 10.431 1.00 77.75 94 THR A C 1
ATOM 743 O O . THR A 1 94 ? -15.294 -2.725 9.604 1.00 77.75 94 THR A O 1
ATOM 746 N N . ALA A 1 95 ? -14.702 -0.630 10.167 1.00 88.44 95 ALA A N 1
ATOM 747 C CA . ALA A 1 95 ? -14.131 -0.243 8.897 1.00 88.44 95 ALA A CA 1
ATOM 748 C C . ALA A 1 95 ? -12.724 0.315 9.100 1.00 88.44 95 ALA A C 1
ATOM 750 O O . ALA A 1 95 ? -12.353 0.767 10.180 1.00 88.44 95 ALA A O 1
ATOM 751 N N . ILE A 1 96 ? -11.938 0.261 8.035 1.00 90.38 96 ILE A N 1
ATOM 752 C CA . I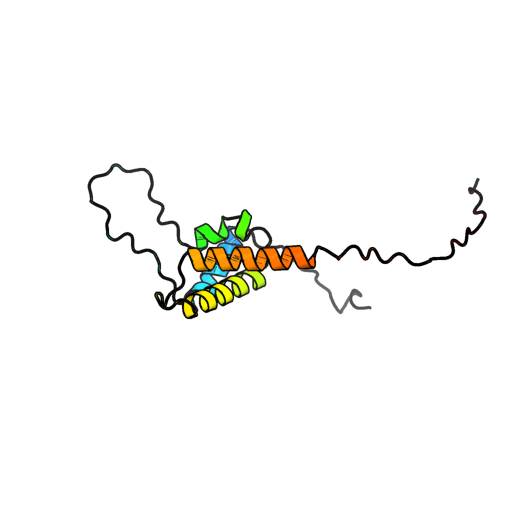LE A 1 96 ? -10.604 0.828 7.985 1.00 90.38 96 ILE A CA 1
ATOM 753 C C . ILE A 1 96 ? -10.735 2.345 7.872 1.00 90.38 96 ILE A C 1
ATOM 755 O O . ILE A 1 96 ? -11.370 2.865 6.960 1.00 90.38 96 ILE A O 1
ATOM 759 N N . GLN A 1 97 ? -10.066 3.014 8.797 1.00 90.00 97 GLN A N 1
ATOM 760 C CA . GLN A 1 97 ? -9.916 4.454 8.916 1.00 90.00 97 GLN A CA 1
ATOM 761 C C . GLN A 1 97 ? -8.497 4.872 8.535 1.00 90.00 97 GLN A C 1
ATOM 763 O O . GLN A 1 97 ? -7.557 4.065 8.518 1.00 90.00 97 GLN A O 1
ATOM 768 N N . LYS A 1 98 ? -8.310 6.175 8.315 1.00 89.19 98 LYS A N 1
ATOM 769 C CA . LYS A 1 98 ? -7.000 6.766 8.002 1.00 89.19 98 LYS A CA 1
ATOM 770 C C . LYS A 1 98 ? -5.916 6.401 9.023 1.00 89.19 98 LYS A C 1
ATOM 772 O O . LYS A 1 98 ? -4.779 6.114 8.645 1.00 89.19 98 LYS A O 1
ATOM 777 N N . TYR A 1 99 ? -6.258 6.362 10.312 1.00 90.88 99 TYR A N 1
ATOM 778 C CA . TYR A 1 99 ? -5.282 6.059 11.361 1.00 90.88 99 TYR A CA 1
ATOM 779 C C . TYR A 1 99 ? -4.779 4.607 11.308 1.00 90.88 99 TYR A C 1
ATOM 781 O O . TYR A 1 99 ? -3.593 4.373 11.546 1.00 90.88 99 TYR A O 1
ATOM 789 N N . HIS A 1 100 ? -5.633 3.642 10.943 1.00 93.06 100 HIS A N 1
ATOM 790 C CA . HIS A 1 100 ? -5.249 2.234 10.762 1.00 93.06 100 HIS A CA 1
ATOM 791 C C . HIS A 1 100 ? -4.226 2.081 9.640 1.00 93.06 100 HIS A C 1
ATOM 793 O O . HIS A 1 100 ? -3.210 1.402 9.803 1.00 93.06 100 HIS A O 1
ATOM 799 N N . LEU A 1 101 ? -4.462 2.769 8.517 1.00 92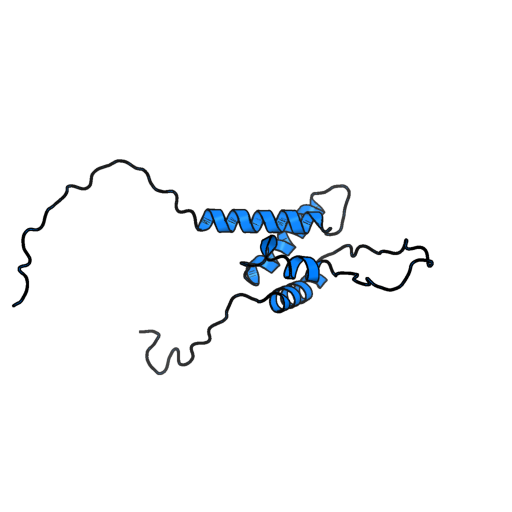.25 101 LEU A N 1
ATOM 800 C CA . LEU A 1 101 ? -3.545 2.797 7.376 1.00 92.25 101 LEU A CA 1
ATOM 801 C C . LEU A 1 101 ? -2.198 3.416 7.754 1.00 92.25 101 LEU A C 1
ATOM 803 O O . LEU A 1 101 ? -1.151 2.867 7.409 1.00 92.25 101 LEU A O 1
ATOM 807 N N . GLN A 1 102 ? -2.211 4.524 8.498 1.00 93.19 102 GLN A N 1
ATOM 808 C CA . GLN A 1 102 ? -0.988 5.181 8.953 1.00 93.19 102 GLN A CA 1
ATOM 809 C C . GLN A 1 102 ? -0.172 4.283 9.898 1.00 93.19 102 GLN A C 1
ATOM 811 O O . GLN A 1 102 ? 1.045 4.154 9.742 1.00 93.19 102 GLN A O 1
ATOM 816 N N . GLN A 1 103 ? -0.828 3.622 10.857 1.00 93.75 103 GLN A N 1
ATOM 817 C CA . GLN A 1 103 ? -0.162 2.700 11.781 1.00 93.75 103 GLN A CA 1
ATOM 818 C C . GLN A 1 103 ? 0.448 1.497 11.052 1.00 93.75 103 GLN A C 1
ATOM 820 O O . GLN A 1 103 ? 1.617 1.172 11.284 1.00 93.75 103 GLN A O 1
ATOM 825 N N . ALA A 1 104 ? -0.310 0.875 10.145 1.00 94.81 104 ALA A N 1
ATOM 826 C CA . ALA A 1 104 ? 0.172 -0.227 9.315 1.00 94.81 104 ALA A CA 1
ATOM 827 C C . ALA A 1 104 ? 1.369 0.203 8.448 1.00 94.81 104 ALA A C 1
ATOM 829 O O . ALA A 1 104 ? 2.390 -0.484 8.400 1.00 94.81 104 ALA A O 1
ATOM 830 N N . ALA A 1 105 ? 1.303 1.383 7.824 1.00 93.88 105 ALA A N 1
ATOM 831 C CA . ALA A 1 105 ? 2.400 1.916 7.022 1.00 93.88 105 ALA A CA 1
ATOM 832 C C . ALA A 1 105 ? 3.694 2.062 7.842 1.00 93.88 105 ALA A C 1
ATOM 834 O O . ALA A 1 105 ? 4.730 1.502 7.471 1.00 93.88 105 ALA A O 1
ATOM 835 N N . HIS A 1 106 ? 3.636 2.730 8.999 1.00 93.12 106 HIS A N 1
ATOM 836 C CA . HIS A 1 106 ? 4.798 2.864 9.884 1.00 93.12 106 HIS A CA 1
ATOM 837 C C . HIS A 1 106 ? 5.336 1.504 10.351 1.00 93.12 106 HIS A C 1
ATOM 839 O O . HIS A 1 106 ? 6.554 1.320 10.473 1.00 93.12 106 HIS A O 1
ATOM 845 N N . HIS A 1 107 ? 4.452 0.532 10.587 1.00 92.19 107 HIS A N 1
ATOM 846 C CA . HIS A 1 107 ? 4.851 -0.812 10.980 1.00 92.19 107 HIS A CA 1
ATOM 847 C C . HIS A 1 107 ? 5.691 -1.499 9.897 1.00 92.19 107 HIS A C 1
ATOM 849 O O . HIS A 1 107 ? 6.838 -1.883 10.170 1.00 92.19 107 HIS A O 1
ATOM 855 N N . ILE A 1 108 ? 5.174 -1.564 8.665 1.00 91.69 108 ILE A N 1
ATOM 856 C CA . ILE A 1 108 ? 5.848 -2.150 7.496 1.00 91.69 108 ILE A CA 1
ATOM 857 C C . ILE A 1 108 ? 7.206 -1.488 7.253 1.00 91.69 108 ILE A C 1
ATOM 859 O O . ILE A 1 108 ? 8.217 -2.163 7.023 1.00 91.69 108 ILE A O 1
ATOM 863 N N . GLN A 1 109 ? 7.272 -0.165 7.366 1.00 89.44 109 GLN A N 1
ATOM 864 C CA . GLN A 1 109 ? 8.527 0.562 7.213 1.00 89.44 109 GLN A CA 1
ATOM 865 C C . GLN A 1 109 ? 9.550 0.210 8.285 1.00 89.44 109 GLN A C 1
ATOM 867 O O . GLN A 1 109 ? 10.716 -0.050 7.968 1.00 89.44 109 GLN A O 1
ATOM 872 N N . SER A 1 110 ? 9.118 0.139 9.546 1.00 88.56 110 SER A N 1
ATOM 873 C CA . SER A 1 110 ? 9.994 -0.251 10.650 1.00 88.56 110 SER A CA 1
ATOM 874 C C . SER A 1 110 ? 10.551 -1.667 10.456 1.00 88.56 110 SER A C 1
ATOM 876 O O . SER A 1 110 ? 11.721 -1.924 10.750 1.00 88.56 110 SER A O 1
ATOM 878 N N . MET A 1 111 ? 9.745 -2.589 9.915 1.00 84.62 111 MET A N 1
ATOM 879 C CA . MET A 1 111 ? 10.184 -3.946 9.590 1.00 84.62 111 MET A CA 1
ATOM 880 C C . MET A 1 111 ? 11.239 -3.940 8.486 1.00 84.62 111 MET A C 1
ATOM 882 O O . MET A 1 111 ? 12.271 -4.602 8.616 1.00 84.62 111 MET A O 1
ATOM 886 N N . LYS A 1 112 ? 11.027 -3.155 7.429 1.00 80.88 112 LYS A N 1
ATOM 887 C CA . LYS A 1 112 ? 11.945 -3.070 6.287 1.00 80.88 112 LYS A CA 1
ATOM 888 C C . LYS A 1 112 ? 13.294 -2.453 6.669 1.00 80.88 112 LYS A C 1
ATOM 890 O O . LYS A 1 112 ? 14.341 -2.948 6.253 1.00 80.88 112 LYS A O 1
ATOM 895 N N . GLN A 1 113 ? 13.287 -1.438 7.533 1.00 74.62 113 GLN A N 1
ATOM 896 C CA . GLN A 1 113 ? 14.511 -0.841 8.081 1.00 74.62 113 GLN A CA 1
ATOM 897 C C . GLN A 1 113 ? 15.304 -1.841 8.940 1.00 74.62 113 GLN A C 1
ATOM 899 O O . GLN A 1 113 ? 16.526 -1.936 8.808 1.00 74.62 113 GLN A O 1
ATOM 904 N N . LYS A 1 114 ? 14.621 -2.644 9.770 1.00 66.50 114 LYS A N 1
ATOM 905 C CA . LYS A 1 114 ? 15.257 -3.692 10.591 1.00 66.50 114 LYS A CA 1
ATOM 906 C C . LYS A 1 114 ? 15.872 -4.816 9.754 1.00 66.50 114 LYS A C 1
ATOM 908 O O . LYS A 1 114 ? 16.888 -5.365 10.158 1.00 66.50 114 LYS A O 1
ATOM 913 N N . GLN A 1 115 ? 15.299 -5.140 8.594 1.00 60.41 115 GLN A N 1
ATOM 914 C CA . GLN A 1 115 ? 15.866 -6.150 7.690 1.00 60.41 115 GLN A CA 1
ATOM 915 C C . GLN A 1 115 ? 17.184 -5.698 7.042 1.00 60.41 115 GLN A C 1
ATOM 917 O O . GLN A 1 115 ? 18.073 -6.520 6.828 1.00 60.41 115 GLN A O 1
ATOM 922 N N . HIS A 1 116 ? 17.334 -4.402 6.754 1.00 51.97 116 HIS A N 1
ATOM 923 C CA . HIS A 1 116 ? 18.574 -3.852 6.195 1.00 51.97 116 HIS A CA 1
ATOM 924 C C . HIS A 1 116 ? 19.661 -3.600 7.248 1.00 51.97 116 HIS A C 1
ATOM 926 O O . HIS A 1 116 ? 20.850 -3.596 6.917 1.00 51.97 116 HIS A O 1
ATOM 932 N N . HIS A 1 117 ? 19.277 -3.414 8.513 1.00 55.19 117 HIS A N 1
ATOM 933 C CA . HIS A 1 117 ? 20.212 -3.330 9.627 1.00 55.19 117 HIS A CA 1
ATOM 934 C C . HIS A 1 117 ? 20.723 -4.734 9.978 1.00 55.19 117 HIS A C 1
ATOM 936 O O . HIS A 1 117 ? 20.215 -5.393 10.884 1.00 55.19 117 HIS A O 1
ATOM 942 N N . GLN A 1 118 ? 21.751 -5.207 9.263 1.00 53.09 118 GLN A N 1
ATOM 943 C CA . GLN A 1 118 ? 22.573 -6.295 9.791 1.00 53.09 118 GLN A CA 1
ATOM 944 C C . GLN A 1 118 ? 23.060 -5.857 11.178 1.00 53.09 118 GLN A C 1
ATOM 946 O O . GLN A 1 118 ? 23.690 -4.798 11.266 1.00 53.09 118 GLN A O 1
ATOM 951 N N . PRO A 1 119 ? 22.799 -6.615 12.260 1.00 47.28 119 PRO A N 1
ATOM 952 C CA . PRO A 1 119 ? 23.449 -6.320 13.523 1.00 47.28 119 PRO A CA 1
ATOM 953 C C . PRO A 1 119 ? 24.948 -6.390 13.248 1.00 47.28 119 PRO A C 1
ATOM 955 O O . PRO A 1 119 ? 25.445 -7.416 12.771 1.00 47.28 119 PRO A O 1
ATOM 958 N N . SER A 1 120 ? 25.674 -5.296 13.488 1.00 49.41 120 SER A N 1
ATOM 959 C CA . SER A 1 120 ? 27.126 -5.373 13.504 1.00 49.41 120 SER A CA 1
ATOM 960 C C . SER A 1 120 ? 27.465 -6.380 14.595 1.00 49.41 120 SER A C 1
ATOM 962 O O . SER A 1 120 ? 27.249 -6.160 15.787 1.00 49.41 120 SER A O 1
ATOM 964 N N . ASN A 1 121 ? 27.887 -7.565 14.167 1.00 48.66 121 ASN A N 1
ATOM 965 C CA . ASN A 1 121 ? 28.293 -8.622 15.065 1.00 48.66 121 ASN A CA 1
ATOM 966 C C . ASN A 1 121 ? 29.608 -8.161 15.690 1.00 48.66 121 ASN A C 1
ATOM 968 O O . ASN A 1 121 ? 30.691 -8.504 15.224 1.00 48.66 121 ASN A O 1
ATOM 972 N N . ASN A 1 122 ? 29.520 -7.353 16.745 1.00 56.44 122 ASN A N 1
ATOM 973 C CA . ASN A 1 122 ? 30.650 -7.006 17.587 1.00 56.44 122 ASN A CA 1
ATOM 974 C C . ASN A 1 122 ? 30.932 -8.193 18.521 1.00 56.44 122 ASN A C 1
ATOM 976 O O . ASN A 1 122 ? 30.829 -8.113 19.741 1.00 56.44 122 ASN A O 1
ATOM 980 N N . HIS A 1 123 ? 31.238 -9.336 17.908 1.00 51.91 123 HIS A N 1
ATOM 981 C CA . HIS A 1 123 ? 31.794 -10.498 18.572 1.00 51.91 123 HIS A CA 1
ATOM 982 C C . HIS A 1 123 ? 33.302 -10.435 18.379 1.00 51.91 123 HIS A C 1
ATOM 984 O O . HIS A 1 123 ? 33.876 -10.908 17.401 1.00 51.91 123 HIS A O 1
ATOM 990 N N . ASN A 1 124 ? 33.932 -9.795 19.353 1.00 56.59 124 ASN A N 1
ATOM 991 C CA . ASN A 1 124 ? 35.346 -9.895 19.636 1.00 56.59 124 ASN A CA 1
ATOM 992 C C . ASN A 1 124 ? 35.731 -11.386 19.734 1.00 56.59 124 ASN A C 1
ATOM 994 O O . ASN A 1 124 ? 35.412 -12.009 20.747 1.00 56.59 124 ASN A O 1
ATOM 998 N N . GLN A 1 125 ? 36.350 -11.963 18.690 1.00 49.75 125 GLN A N 1
ATOM 999 C CA . GLN A 1 125 ? 37.232 -13.140 18.778 1.00 49.75 125 GLN A CA 1
ATOM 1000 C C . GLN A 1 125 ? 37.936 -13.504 17.447 1.00 49.75 125 GLN A C 1
ATOM 1002 O O . GLN A 1 125 ? 37.374 -14.131 16.559 1.00 49.75 125 GLN A O 1
ATOM 1007 N N . ARG A 1 126 ? 39.236 -13.171 17.409 1.00 51.44 126 ARG A N 1
ATOM 1008 C CA . ARG A 1 126 ? 40.366 -13.943 16.847 1.00 51.44 126 ARG A CA 1
ATOM 1009 C C . ARG A 1 126 ? 40.284 -14.421 15.387 1.00 51.44 126 ARG A C 1
ATOM 1011 O O . ARG A 1 126 ? 39.999 -15.582 15.120 1.00 51.44 126 ARG A O 1
ATOM 1018 N N . THR A 1 127 ? 40.795 -13.603 14.470 1.00 50.09 127 THR A N 1
ATOM 1019 C CA . THR A 1 127 ? 41.476 -14.109 13.264 1.00 50.09 127 THR A CA 1
ATOM 1020 C C . THR A 1 127 ? 42.990 -14.000 13.468 1.00 50.09 127 THR A C 1
ATOM 1022 O O . THR A 1 127 ? 43.463 -12.891 13.734 1.00 50.09 127 THR A O 1
ATOM 1025 N N . PRO A 1 128 ? 43.785 -15.082 13.367 1.00 46.09 128 PRO A N 1
ATOM 1026 C CA . PRO A 1 128 ? 45.229 -14.932 13.276 1.00 46.09 128 PRO A CA 1
ATOM 1027 C C . PRO A 1 128 ? 45.542 -14.209 11.963 1.00 46.09 128 PRO A C 1
ATOM 1029 O O . PRO A 1 128 ? 45.182 -14.659 10.877 1.00 46.09 128 PRO A O 1
ATOM 1032 N N . PHE A 1 129 ? 46.173 -13.047 12.089 1.00 46.78 129 PHE A N 1
ATOM 1033 C CA . PHE A 1 129 ? 46.721 -12.285 10.980 1.00 46.78 129 PHE A CA 1
ATOM 1034 C C . PHE A 1 129 ? 47.847 -13.120 10.358 1.00 46.78 129 PHE A C 1
ATOM 1036 O O . PHE A 1 129 ? 48.915 -13.249 10.949 1.00 46.78 129 PHE A O 1
ATOM 1043 N N . PHE A 1 130 ? 47.604 -13.734 9.201 1.00 51.59 130 PHE A N 1
ATOM 1044 C CA . PHE A 1 130 ? 48.673 -14.282 8.370 1.00 51.59 130 PHE A CA 1
ATOM 1045 C C . PHE A 1 130 ? 49.076 -13.201 7.362 1.00 51.59 130 PHE A C 1
ATOM 1047 O O . PHE A 1 130 ? 48.333 -12.973 6.405 1.00 51.59 130 PHE A O 1
ATOM 1054 N N . PRO A 1 131 ? 50.215 -12.506 7.546 1.00 52.59 131 PRO A N 1
ATOM 1055 C CA . PRO A 1 131 ? 50.724 -11.635 6.506 1.00 52.59 131 PRO A CA 1
ATOM 1056 C C . PRO A 1 131 ? 51.335 -12.524 5.420 1.00 52.59 131 PRO A C 1
ATOM 1058 O O . PRO A 1 131 ? 52.370 -13.150 5.637 1.00 52.59 131 PRO A O 1
ATOM 1061 N N . TYR A 1 132 ? 50.701 -12.602 4.252 1.00 47.31 132 TYR A N 1
ATOM 1062 C CA . TYR A 1 132 ? 51.387 -13.088 3.055 1.00 47.31 132 TYR A CA 1
ATOM 1063 C C . TYR A 1 132 ? 52.403 -12.022 2.620 1.00 47.31 132 TYR A C 1
ATOM 1065 O O . TYR A 1 132 ? 51.996 -10.884 2.370 1.00 47.31 132 TYR A O 1
ATOM 1073 N N . PRO A 1 133 ? 53.707 -12.336 2.523 1.00 55.19 133 PRO A N 1
ATOM 1074 C CA . PRO A 1 133 ? 54.678 -11.400 1.995 1.00 55.19 133 PRO A CA 1
ATOM 1075 C C . PRO A 1 133 ? 54.754 -11.518 0.465 1.00 55.19 133 PRO A C 1
ATOM 1077 O O . PRO A 1 133 ? 54.839 -12.612 -0.086 1.00 55.19 133 PRO A O 1
ATOM 1080 N N . ASN A 1 134 ? 54.834 -10.354 -0.181 1.00 55.56 134 ASN A N 1
ATOM 1081 C CA . ASN A 1 134 ? 55.457 -10.111 -1.486 1.00 55.56 134 ASN A CA 1
ATOM 1082 C C . ASN A 1 134 ? 54.715 -10.582 -2.751 1.00 55.56 134 ASN A C 1
ATOM 1084 O O . ASN A 1 134 ? 55.007 -11.635 -3.312 1.00 55.56 134 ASN A O 1
ATOM 1088 N N . HIS A 1 135 ? 53.916 -9.680 -3.326 1.00 55.19 135 HIS A N 1
ATOM 1089 C CA . HIS A 1 135 ? 53.865 -9.533 -4.782 1.00 55.19 135 HIS A CA 1
ATOM 1090 C C . HIS A 1 135 ? 54.637 -8.266 -5.176 1.00 55.19 135 HIS A C 1
ATOM 1092 O O . HIS A 1 135 ? 54.278 -7.159 -4.785 1.00 55.19 135 HIS A O 1
ATOM 1098 N N . LEU A 1 136 ? 55.742 -8.459 -5.902 1.00 59.59 136 LEU A N 1
ATOM 1099 C CA . LEU A 1 136 ? 56.524 -7.404 -6.549 1.00 59.59 136 LEU A CA 1
ATOM 1100 C C . LEU A 1 136 ? 55.684 -6.717 -7.645 1.00 59.59 136 LEU A C 1
ATOM 1102 O O . LEU A 1 136 ? 54.901 -7.403 -8.309 1.00 59.59 136 LEU A O 1
ATOM 1106 N N . PRO A 1 137 ? 55.858 -5.405 -7.887 1.00 54.06 137 PRO A N 1
ATOM 1107 C CA . PRO A 1 137 ? 55.233 -4.740 -9.023 1.00 54.06 137 PRO A CA 1
ATOM 1108 C C . PRO A 1 137 ? 55.854 -5.241 -10.335 1.00 54.06 137 PRO A C 1
ATOM 1110 O O . PRO A 1 137 ? 57.074 -5.346 -10.463 1.00 54.06 137 PRO A O 1
ATOM 1113 N N . CYS A 1 138 ? 54.994 -5.577 -11.297 1.00 48.56 138 CYS A N 1
ATOM 1114 C CA . CYS A 1 138 ? 55.391 -5.876 -12.670 1.00 48.56 138 CYS A CA 1
ATOM 1115 C C . CYS A 1 138 ? 55.967 -4.601 -13.315 1.00 48.56 138 CYS A C 1
ATOM 1117 O O . CYS A 1 138 ? 55.450 -3.511 -13.061 1.00 48.56 138 CYS A O 1
ATOM 1119 N N . SER A 1 139 ? 57.062 -4.761 -14.064 1.00 55.69 139 SER A N 1
ATOM 1120 C CA . SER A 1 139 ? 57.826 -3.698 -14.738 1.00 55.69 139 SER A CA 1
ATOM 1121 C C . SER A 1 139 ? 57.052 -2.980 -15.836 1.00 55.69 139 SER A C 1
ATOM 1123 O O . SER A 1 139 ? 56.184 -3.627 -16.462 1.00 55.69 139 SER A O 1
#

Secondary structure (DSSP, 8-state):
--SSTTTS------PPP-HHHHHHHHHHHGGGS-B---------S-S-SS------HHHHHHH-HHHHTT--HHHHHHHHHHHHHHHHH-TT-SSB-HHHHHHHHHHHHHHHHHHH-------------------PPP-

Organism: NCBI:txid420275

Foldseek 3Di:
DQPDPPHCPDDDDDDADALVRQLVLCVVLVVVFFADQPPPVPDDPDDDDDDDDSDDLSSVQSPPCVQPVPPHSVLSNQLVVQQCVVQVPDPPHNGRDSVSSRVSSVVSVVVVVVVPPDPPPPPDDDDPDDDDDDDDDDD

pLDDT: mean 77.41, std 16.56, range [46.09, 95.12]

=== Feature glossary ===
Feature key, reading from the visual/contextual features back to the raw sequence:

Rendered structure images. Structure images are PyMOL renders from six orthogonal camera directions. Cartoon representation draws helices as coils and strands as arrows; sticks shows the backbone as bonds; surface shows the solvent-excluded envelope. Rainbow coloring maps sequence position to hue (blue→red, N→C); chain coloring assigns a distinct color per polypeptide.

Contact-map, Ramachandran, and PAE plots. Three diagnostic plots accompany the record. The Cα contact map visualizes the tertiary structure as a 2D adjacency matrix (8 Å cutoff, sequence-local contacts suppressed). The Ramachandran plot shows the distribution of backbone (φ, ψ) torsions, with points in the α and β basins reflecting secondary structure content. The PAE plot shows AlphaFold's inter-residue confidence as a color matrix.

InterPro / GO / CATH / organism. The annotation block draws on four external resources. InterPro: which protein families and domains the sequence belongs to. GO: standardized terms for what the protein does, what process it participates in, and where in the cell it acts. CATH: which structural fold it has in the CATH hierarchy. Organism: the species of origin.

Nearest PDB structures. Structural nearest neighbors (via Foldseek easy-search vs the PDB). Reported per hit: target PDB id, E-value, and alignment TM-score. A TM-score above ~0.5 is the conventional threshold for 'same fold'.

Predicted aligned error. Predicted aligned error is AlphaFold's pairwise confidence. Unlike pLDDT (per-residue), PAE is per-residue-pair and captures whether two parts of the structure are correctly placed relative to each other. Units are ångströms of expected positional error.

Solvent-accessible surface area. SASA measures how much of the protein is reachable by solvent. It is computed by rolling a water-sized probe over the atomic surface and summing the exposed area (Å²). Per-residue SASA distinguishes core (buried, low SASA) from surface (exposed, high SASA) residues; total SASA is a whole-molecule size measure.

B-factor. Crystallographic B-factors measure how much each atom's electron density is smeared out, in Å². They rise in mobile loops and surface residues and fall in the buried interior. In AlphaFold models this column is repurposed to hold pLDDT instead.

pLDDT. For AlphaFold models, the B-factor field carries pLDDT — the model's own estimate of local accuracy on a 0–100 scale. Regions with pLDDT<50 should be treated as essentially unmodeled; they often correspond to intrinsically disordered segments.

Backbone torsions (φ/ψ). φ (phi) and ψ (psi) are the two rotatable backbone dihedrals per residue: φ is the C(i-1)–N–Cα–C torsion, ψ is the N–Cα–C–N(i+1) torsion, both in degrees on (−180°, 180°]. α-helical residues cluster near (−60°, −45°); β-strand residues near (−120°, +130°). A Ramachandran plot is simply a scatter of (φ, ψ) for every residue.

Radius of gyration, Cα contacts, bounding box. Radius of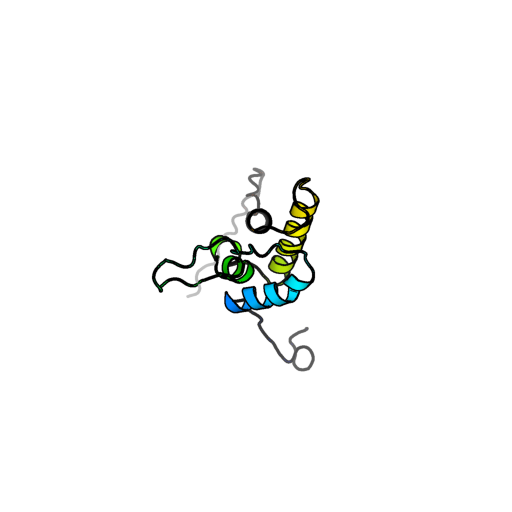 gyration (Rg) is the root-mean-square distance of Cα atoms from their centroid — a single number for overall size and compactness. A globular domain of N residues has Rg ≈ 2.2·N^0.38 Å; an extended or disordered chain has a much larger Rg. The Cα contact count is the number of residue pairs whose Cα atoms are within 8 Å and are more than four positions apart in sequence — a standard proxy for tertiary packing density. The bounding box is the smallest axis-aligned box enclosing all Cα atoms.

Secondary structure (3-state, P-SEA). Three-state secondary structure (P-SEA) collapses the eight DSSP classes into helix (a), strand (b), and coil (c). P-SEA assigns these from Cα geometry alone — distances and angles — without requiring backbone oxygens, so it works on any Cα trace.

Secondary structure (8-state, DSSP). Secondary structure is the local, repeating backbone conformation. DSSP classifies it into eight states by reading the hydrogen-bond network: three helix types (H, G, I), two β types (E, B), two non-regular types (T, S), and unstructured coil (-).

Foldseek 3Di. The Foldseek 3Di string encodes local tertiary geometry as a 20-letter alphabet — one character per residue — derived from the relative positions of nearby Cα atoms. Unlike the amino-acid sequence, 3Di is a direct function of the 3D structure, so two proteins with the same fold have similar 3Di strings even at low sequence identity.

mmCIF coordinates. Structure coordinates are given as an mmCIF _atom_site loop: one row per atom with element, residue name, chain id, sequence number, and x/y/z position in Å. Only the four main-chain atoms per residue are included here; side chains are omitted to keep the record compact.

Sequence. This is the polypeptide sequence — one letter per residue, N-terminus first. Length ranges from a few dozen residues for small domains to over a thousand for large multi-domain proteins.